Protein AF-A0A963ZTF5-F1 (afdb_monomer)

Structure (mmCIF, N/CA/C/O backbone):
data_AF-A0A963ZTF5-F1
#
_entry.id   AF-A0A963ZTF5-F1
#
loop_
_atom_site.group_PDB
_atom_site.id
_atom_site.type_symbol
_atom_site.label_atom_id
_atom_site.label_alt_id
_atom_site.label_comp_id
_atom_site.label_asym_id
_atom_site.label_entity_id
_atom_site.label_seq_id
_atom_site.pdbx_PDB_ins_code
_atom_site.Cartn_x
_atom_site.Cartn_y
_atom_site.Cartn_z
_atom_site.occupancy
_atom_site.B_iso_or_equiv
_atom_site.auth_seq_id
_atom_site.auth_comp_id
_atom_site.auth_asym_id
_atom_site.auth_atom_id
_atom_site.pdbx_PDB_model_num
ATOM 1 N N . MET A 1 1 ? -23.779 -0.730 0.585 1.00 75.62 1 MET A N 1
ATOM 2 C CA . MET A 1 1 ? -22.469 -1.318 0.933 1.00 75.62 1 MET A CA 1
ATOM 3 C C . MET A 1 1 ? -22.219 -1.008 2.394 1.00 75.62 1 MET A C 1
ATOM 5 O O . MET A 1 1 ? -22.265 0.166 2.742 1.00 75.62 1 MET A O 1
ATOM 9 N N . ASN A 1 2 ? -22.086 -2.022 3.247 1.00 94.75 2 ASN A N 1
ATOM 10 C CA . ASN A 1 2 ? -21.824 -1.805 4.673 1.00 94.75 2 ASN A CA 1
ATOM 11 C C . ASN A 1 2 ? -20.307 -1.657 4.925 1.00 94.75 2 ASN A C 1
ATOM 13 O O . ASN A 1 2 ? -19.494 -1.851 4.018 1.00 94.75 2 ASN A O 1
ATOM 17 N N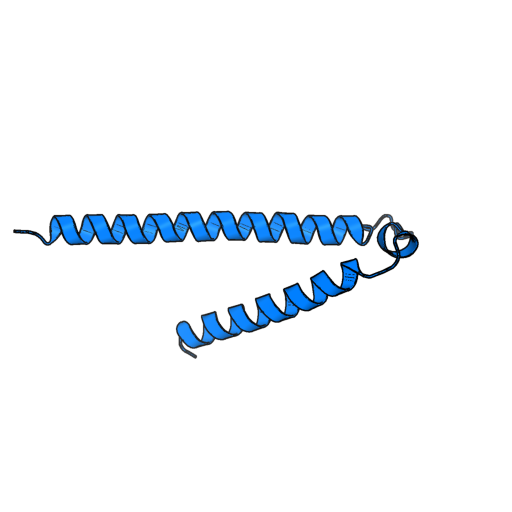 . LEU A 1 3 ? -19.922 -1.288 6.151 1.00 94.12 3 LEU A N 1
ATOM 18 C CA . LEU A 1 3 ? -18.514 -1.108 6.513 1.00 94.12 3 LEU A CA 1
ATOM 19 C C . LEU A 1 3 ? -17.695 -2.396 6.325 1.00 94.12 3 LEU A C 1
ATOM 21 O O . LEU A 1 3 ? -16.570 -2.336 5.841 1.00 94.12 3 LEU A O 1
ATOM 25 N N . THR A 1 4 ? -18.261 -3.559 6.647 1.00 96.31 4 THR A N 1
ATOM 26 C CA . THR A 1 4 ? -17.595 -4.859 6.486 1.00 96.31 4 THR A CA 1
ATOM 27 C C . THR A 1 4 ? -17.294 -5.161 5.019 1.00 96.31 4 THR A C 1
ATOM 29 O O . THR A 1 4 ? -16.167 -5.537 4.699 1.00 96.31 4 THR A O 1
ATOM 32 N N . ASP A 1 5 ? -18.247 -4.923 4.115 1.00 96.31 5 ASP A N 1
ATOM 33 C CA . ASP A 1 5 ? -18.055 -5.079 2.669 1.00 96.31 5 ASP A CA 1
ATOM 34 C C . ASP A 1 5 ? -16.956 -4.136 2.162 1.00 96.31 5 ASP A C 1
ATOM 36 O O . ASP A 1 5 ? -16.122 -4.510 1.338 1.00 96.31 5 ASP A O 1
ATOM 40 N N . TYR A 1 6 ? -16.944 -2.898 2.664 1.00 96.75 6 TYR A N 1
ATOM 41 C CA . TYR A 1 6 ? -15.944 -1.903 2.294 1.00 96.75 6 TYR A CA 1
ATOM 42 C C . TYR A 1 6 ? -14.537 -2.315 2.750 1.00 96.75 6 TYR A C 1
ATOM 44 O O . TYR A 1 6 ? -13.602 -2.301 1.949 1.00 96.75 6 TYR A O 1
ATOM 52 N N . ILE A 1 7 ? -14.394 -2.775 3.996 1.00 96.31 7 ILE A N 1
ATOM 53 C CA . ILE A 1 7 ? -13.130 -3.294 4.535 1.00 96.31 7 ILE A CA 1
ATOM 54 C C . ILE A 1 7 ? -12.675 -4.551 3.780 1.00 96.31 7 ILE A C 1
ATOM 56 O O . ILE A 1 7 ? -11.487 -4.690 3.489 1.00 96.31 7 ILE A O 1
ATOM 60 N N . ALA A 1 8 ? -13.594 -5.446 3.408 1.00 96.75 8 ALA A N 1
ATOM 61 C CA . ALA A 1 8 ? -13.270 -6.626 2.608 1.00 96.75 8 ALA A CA 1
ATOM 62 C C . ALA A 1 8 ? -12.728 -6.241 1.222 1.00 96.75 8 ALA A C 1
ATOM 64 O O . ALA A 1 8 ? -11.703 -6.772 0.797 1.00 96.75 8 ALA A O 1
ATOM 65 N N . ARG A 1 9 ? -13.351 -5.264 0.550 1.00 97.19 9 ARG A N 1
ATOM 66 C CA . ARG A 1 9 ? -12.864 -4.741 -0.736 1.00 97.19 9 ARG A CA 1
ATOM 67 C C . ARG A 1 9 ? -11.482 -4.106 -0.619 1.00 97.19 9 ARG A C 1
ATOM 69 O O . ARG A 1 9 ? -10.634 -4.371 -1.466 1.00 97.19 9 ARG A O 1
ATOM 76 N N . ILE A 1 10 ? -11.245 -3.308 0.426 1.00 96.38 10 ILE A N 1
ATOM 77 C CA . ILE A 1 10 ? -9.922 -2.725 0.694 1.00 96.38 10 ILE A CA 1
ATOM 78 C C . ILE A 1 10 ? -8.888 -3.834 0.884 1.00 96.38 10 ILE A C 1
ATOM 80 O O . ILE A 1 10 ? -7.831 -3.782 0.266 1.00 96.38 10 ILE A O 1
ATOM 84 N N . ARG A 1 11 ? -9.197 -4.866 1.680 1.00 96.88 11 ARG A N 1
ATOM 85 C CA . ARG A 1 11 ? -8.298 -6.008 1.888 1.00 96.88 11 ARG A CA 1
ATOM 86 C C . ARG A 1 11 ? -7.941 -6.691 0.571 1.00 96.88 11 ARG A C 1
ATOM 88 O O . ARG A 1 11 ? -6.763 -6.921 0.322 1.00 96.88 11 ARG A O 1
ATOM 95 N N . THR A 1 12 ? -8.932 -7.012 -0.260 1.00 98.00 12 THR A N 1
ATOM 96 C CA . THR A 1 12 ? -8.692 -7.648 -1.563 1.00 98.00 12 THR A CA 1
ATOM 97 C C . THR A 1 12 ? -7.799 -6.782 -2.443 1.00 98.00 12 THR A C 1
ATOM 99 O O . THR A 1 12 ? -6.822 -7.288 -2.987 1.00 98.00 12 THR A O 1
ATOM 102 N N . HIS A 1 13 ? -8.085 -5.481 -2.524 1.00 97.44 13 HIS A N 1
ATOM 103 C CA . HIS A 1 13 ? -7.277 -4.551 -3.304 1.00 97.44 13 HIS A CA 1
ATOM 104 C C . HIS A 1 13 ? -5.838 -4.451 -2.778 1.00 97.44 13 HIS A C 1
ATOM 106 O O . HIS A 1 13 ? -4.904 -4.550 -3.562 1.00 97.44 13 HIS A O 1
ATOM 112 N N . LEU A 1 14 ? -5.641 -4.333 -1.459 1.00 96.31 14 LEU A N 1
ATOM 113 C CA . LEU A 1 14 ? -4.309 -4.291 -0.847 1.00 96.31 14 LEU A CA 1
ATOM 114 C C . LEU A 1 14 ? -3.502 -5.559 -1.144 1.00 96.31 14 LEU A C 1
ATOM 116 O O . LEU A 1 14 ? -2.337 -5.457 -1.513 1.00 96.31 14 LEU A O 1
ATOM 120 N N . LEU A 1 15 ? -4.114 -6.742 -1.012 1.00 96.62 15 LEU A N 1
ATOM 121 C CA . LEU A 1 15 ? -3.445 -8.016 -1.290 1.00 96.62 15 LEU A CA 1
ATOM 122 C C . LEU A 1 15 ? -3.030 -8.135 -2.760 1.00 96.62 15 LEU A C 1
ATOM 124 O O . LEU A 1 15 ? -1.916 -8.568 -3.039 1.00 96.62 15 LEU A O 1
ATOM 128 N N . GLN A 1 16 ? -3.905 -7.736 -3.685 1.00 97.88 16 GLN A N 1
ATOM 129 C CA . GLN A 1 16 ? -3.617 -7.756 -5.121 1.00 97.88 16 GLN A CA 1
ATOM 130 C C . GLN A 1 16 ? -2.498 -6.775 -5.476 1.00 97.88 16 GLN A C 1
ATOM 132 O O . GLN A 1 16 ? -1.487 -7.184 -6.035 1.00 97.88 16 GLN A O 1
ATOM 137 N N . THR A 1 17 ? -2.619 -5.515 -5.055 1.00 96.69 17 THR A N 1
ATOM 138 C CA . THR A 1 17 ? -1.609 -4.488 -5.330 1.00 96.69 17 THR A CA 1
ATOM 139 C C . THR A 1 17 ? -0.247 -4.864 -4.746 1.00 96.69 17 THR A C 1
ATOM 141 O O . THR A 1 17 ? 0.774 -4.690 -5.404 1.00 96.69 17 THR A O 1
ATOM 144 N N . HIS A 1 18 ? -0.196 -5.423 -3.532 1.00 95.44 18 HIS A N 1
ATOM 145 C CA . HIS A 1 18 ? 1.068 -5.885 -2.958 1.00 95.44 18 HIS A CA 1
ATOM 146 C C . HIS A 1 18 ? 1.654 -7.094 -3.697 1.00 95.44 18 HIS A C 1
ATOM 148 O O . HIS A 1 18 ? 2.875 -7.168 -3.827 1.00 95.44 18 HIS A O 1
ATOM 154 N N . ALA A 1 19 ? 0.828 -8.016 -4.202 1.00 96.31 19 ALA A N 1
ATOM 155 C CA . ALA A 1 19 ? 1.308 -9.122 -5.030 1.00 96.31 19 ALA A CA 1
ATOM 156 C C . ALA A 1 19 ? 1.955 -8.610 -6.328 1.00 96.31 19 ALA A C 1
ATOM 158 O O . ALA A 1 19 ? 3.047 -9.058 -6.681 1.00 96.31 19 ALA A O 1
ATOM 159 N N . ASP A 1 20 ? 1.339 -7.616 -6.972 1.00 97.38 20 ASP A N 1
ATOM 160 C CA . ASP A 1 20 ? 1.882 -6.982 -8.175 1.00 97.38 20 ASP A CA 1
ATOM 161 C C . ASP A 1 20 ? 3.208 -6.266 -7.879 1.00 97.38 20 ASP A C 1
ATOM 163 O O . ASP A 1 20 ? 4.172 -6.414 -8.625 1.00 97.38 20 ASP A O 1
ATOM 167 N N . VAL A 1 21 ? 3.302 -5.545 -6.753 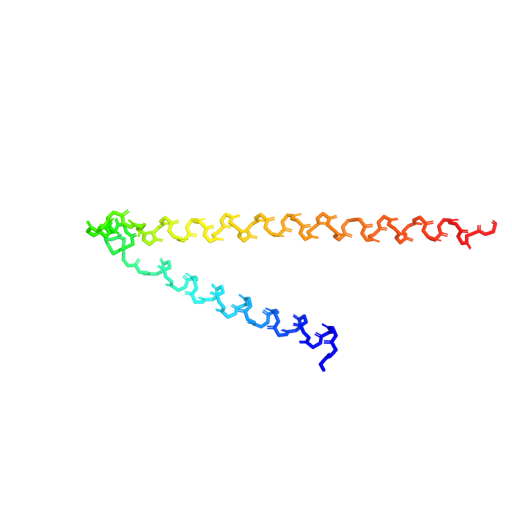1.00 97.2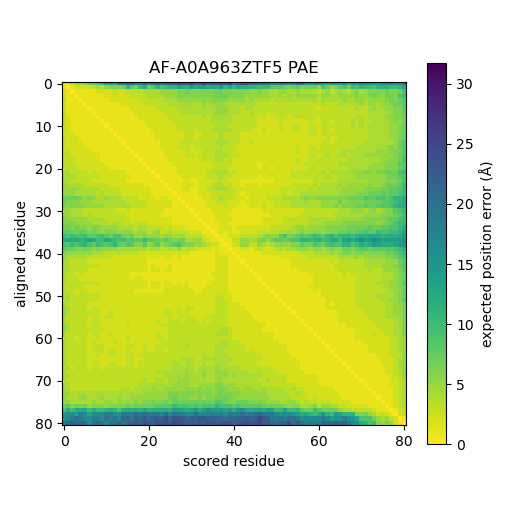5 21 VAL A N 1
ATOM 168 C CA . VAL A 1 21 ? 4.551 -4.901 -6.303 1.00 97.25 21 VAL A CA 1
ATOM 169 C C . VAL A 1 21 ? 5.658 -5.930 -6.063 1.00 97.25 21 VAL A C 1
ATOM 171 O O . VAL A 1 21 ? 6.796 -5.709 -6.471 1.00 97.25 21 VAL A O 1
ATOM 174 N N . ILE A 1 22 ? 5.344 -7.066 -5.431 1.00 96.06 22 ILE A N 1
ATOM 175 C CA . ILE A 1 22 ? 6.324 -8.127 -5.159 1.00 96.06 22 ILE A CA 1
ATOM 176 C C . ILE A 1 22 ? 6.899 -8.700 -6.460 1.00 96.06 22 ILE A C 1
ATOM 178 O O . ILE A 1 22 ? 8.094 -8.991 -6.513 1.00 96.06 22 ILE A O 1
ATOM 182 N N . ALA A 1 23 ? 6.096 -8.819 -7.520 1.00 96.94 23 ALA A N 1
ATOM 183 C CA . ALA A 1 23 ? 6.565 -9.342 -8.802 1.00 96.94 23 ALA A CA 1
ATOM 184 C C . ALA A 1 23 ? 7.724 -8.515 -9.396 1.00 96.94 23 ALA A C 1
ATOM 186 O O . ALA A 1 23 ? 8.652 -9.086 -9.964 1.00 96.94 23 ALA A O 1
ATOM 187 N N . TRP A 1 24 ? 7.747 -7.195 -9.177 1.00 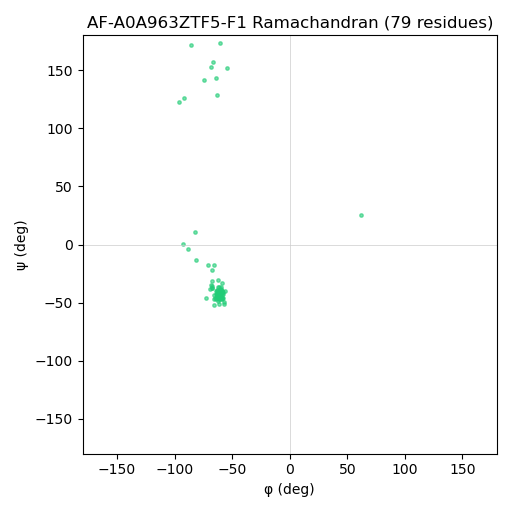97.94 24 TRP A N 1
ATOM 188 C CA . TRP A 1 24 ? 8.827 -6.316 -9.651 1.00 97.94 24 TRP A CA 1
ATOM 189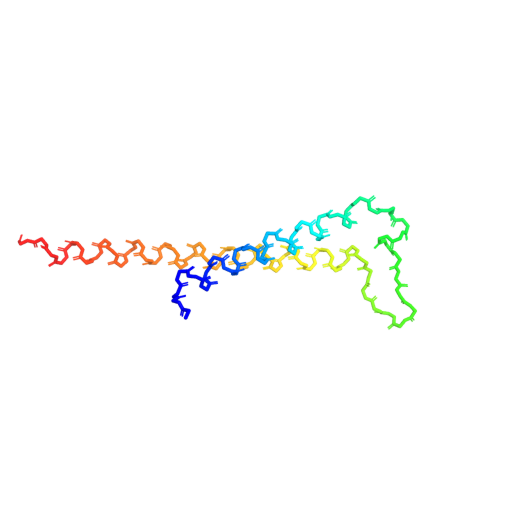 C C . TRP A 1 24 ? 10.185 -6.586 -8.998 1.00 97.94 24 TRP A C 1
ATOM 191 O O . TRP A 1 24 ? 11.217 -6.195 -9.543 1.00 97.94 24 TRP A O 1
ATOM 201 N N . PHE A 1 25 ? 10.233 -7.288 -7.862 1.00 95.31 25 PHE A N 1
ATOM 202 C CA . PHE A 1 25 ? 11.506 -7.702 -7.272 1.00 95.31 25 PHE A CA 1
ATOM 203 C C . PHE A 1 25 ? 12.209 -8.805 -8.075 1.00 95.31 25 PHE A C 1
ATOM 205 O O . PHE A 1 25 ? 13.410 -8.993 -7.886 1.00 95.31 25 PHE A O 1
ATOM 212 N N . ALA A 1 26 ? 11.491 -9.511 -8.955 1.00 96.75 26 ALA A N 1
ATOM 213 C CA . ALA A 1 26 ? 12.057 -10.536 -9.830 1.00 96.75 26 ALA A CA 1
ATOM 214 C C . ALA A 1 26 ? 12.723 -9.960 -11.093 1.00 96.75 26 ALA A C 1
ATOM 216 O O . ALA A 1 26 ? 13.443 -10.681 -11.784 1.00 96.75 26 ALA A O 1
ATOM 217 N N . GLU A 1 27 ? 12.497 -8.679 -11.397 1.00 98.06 27 GLU A N 1
ATOM 218 C CA . GLU A 1 27 ? 13.101 -8.013 -12.549 1.00 98.06 27 GLU A CA 1
ATOM 219 C C . GLU A 1 27 ? 14.616 -7.831 -12.389 1.00 98.06 27 GLU A C 1
ATOM 221 O O . GLU A 1 27 ? 15.154 -7.713 -11.285 1.00 98.06 27 GLU A O 1
ATOM 226 N N . GLY A 1 28 ? 15.323 -7.780 -13.520 1.00 98.12 28 GLY A N 1
ATOM 227 C CA . GLY A 1 28 ? 16.782 -7.691 -13.539 1.00 98.12 28 GLY A CA 1
ATOM 228 C C . GLY A 1 28 ? 17.323 -6.399 -12.915 1.00 98.12 28 GLY A C 1
ATOM 229 O O . GLY A 1 28 ? 16.780 -5.315 -13.122 1.00 98.12 28 GLY A O 1
ATOM 230 N N . GLU A 1 29 ? 18.456 -6.492 -12.212 1.00 97.19 29 GLU A N 1
ATOM 231 C CA . GLU A 1 29 ? 19.042 -5.357 -11.479 1.00 97.19 29 GLU A CA 1
ATOM 232 C C . GLU A 1 29 ? 19.315 -4.135 -12.363 1.00 97.19 29 GLU A C 1
ATOM 234 O O . GLU A 1 29 ? 19.021 -3.010 -11.975 1.00 97.19 29 GLU A O 1
ATOM 239 N N . HIS A 1 30 ? 19.803 -4.346 -13.589 1.00 97.75 30 HIS A N 1
ATOM 240 C CA . HIS A 1 30 ? 20.046 -3.253 -14.534 1.00 97.75 30 HIS A CA 1
ATOM 241 C C . HIS A 1 30 ? 18.780 -2.460 -14.872 1.00 97.75 30 HIS A C 1
ATOM 243 O O . HIS A 1 30 ? 18.853 -1.245 -15.039 1.00 97.75 30 HIS A O 1
ATOM 249 N N . LEU A 1 31 ? 17.631 -3.137 -14.967 1.00 98.12 31 LEU A N 1
ATOM 250 C CA . LEU A 1 31 ? 16.344 -2.483 -15.180 1.00 98.12 31 LEU A CA 1
ATOM 251 C C . LEU A 1 31 ? 15.898 -1.772 -13.903 1.00 98.12 31 LEU A C 1
ATOM 253 O O . LEU A 1 31 ? 15.498 -0.612 -13.957 1.00 98.12 31 LEU A O 1
ATOM 257 N N . ARG A 1 32 ? 16.003 -2.437 -12.747 1.00 98.06 32 ARG A N 1
ATOM 258 C CA . ARG A 1 32 ? 15.509 -1.868 -11.490 1.00 98.06 32 ARG A CA 1
ATOM 259 C C . ARG A 1 32 ? 16.293 -0.640 -11.017 1.00 98.06 32 ARG A C 1
ATOM 261 O O . ARG A 1 32 ? 15.714 0.264 -10.415 1.00 98.06 32 ARG A O 1
ATOM 268 N N . ALA A 1 33 ? 17.587 -0.595 -11.323 1.00 97.81 33 ALA A N 1
ATOM 269 C CA . ALA A 1 33 ? 18.483 0.515 -11.010 1.00 97.81 33 ALA A CA 1
ATOM 270 C C . ALA A 1 33 ? 18.529 1.606 -12.100 1.00 97.81 33 ALA A C 1
ATOM 272 O O . ALA A 1 33 ? 19.208 2.619 -11.920 1.00 97.81 33 ALA A O 1
ATOM 273 N N . TYR A 1 34 ? 17.844 1.424 -13.236 1.00 97.94 34 TYR A N 1
ATOM 274 C CA . TYR A 1 34 ? 17.813 2.430 -14.296 1.00 97.94 34 TYR A CA 1
ATOM 275 C C . TYR A 1 34 ? 17.149 3.721 -13.805 1.00 97.94 34 TYR A C 1
ATOM 277 O O . TYR A 1 34 ? 16.022 3.700 -13.310 1.00 97.94 34 TYR A O 1
ATOM 285 N N . ARG A 1 35 ? 17.832 4.856 -14.005 1.00 97.62 35 ARG A N 1
ATOM 286 C CA . ARG A 1 35 ? 17.280 6.186 -13.741 1.00 97.62 35 ARG A CA 1
ATOM 287 C C . ARG A 1 35 ? 16.717 6.806 -15.032 1.00 97.62 35 ARG A C 1
ATOM 289 O O . ARG A 1 35 ? 17.471 6.966 -15.999 1.00 97.62 35 ARG A O 1
ATOM 296 N N . PRO A 1 36 ? 15.425 7.178 -15.056 1.00 96.56 36 PRO A N 1
ATOM 297 C CA . PRO A 1 36 ? 14.797 7.880 -16.172 1.00 96.56 36 PRO A CA 1
ATOM 298 C C . PRO A 1 36 ? 15.513 9.174 -16.597 1.00 96.56 36 PRO A C 1
ATOM 300 O O . PRO A 1 36 ? 16.160 9.856 -15.800 1.00 96.56 36 PRO A O 1
ATOM 303 N N . LYS A 1 37 ? 15.376 9.541 -17.881 1.00 95.06 37 LYS A N 1
ATOM 304 C CA . LYS A 1 37 ? 16.046 10.717 -18.483 1.00 95.06 37 LYS A CA 1
ATOM 305 C C . LYS A 1 37 ? 15.628 12.051 -17.860 1.00 95.06 37 LYS A C 1
ATOM 307 O O . LYS A 1 37 ? 16.425 12.982 -17.828 1.00 95.06 37 LYS A O 1
ATOM 312 N N . ASP A 1 38 ? 14.397 12.134 -17.383 1.00 95.69 38 ASP A N 1
ATOM 313 C CA . ASP A 1 38 ? 13.807 13.293 -16.711 1.00 95.69 38 ASP A CA 1
ATOM 314 C C . ASP A 1 38 ? 14.169 13.374 -15.218 1.00 95.69 38 ASP A C 1
ATOM 316 O O . ASP A 1 38 ? 13.604 14.191 -14.499 1.00 95.69 38 ASP A O 1
ATOM 320 N N . GLN A 1 39 ? 15.127 12.558 -14.754 1.00 92.12 39 GLN A N 1
ATOM 321 C CA . GLN A 1 39 ? 15.509 12.441 -13.343 1.00 92.12 39 GLN A CA 1
ATOM 322 C C . GLN A 1 39 ? 14.367 11.943 -12.441 1.00 92.12 39 GLN A C 1
ATOM 324 O O . GLN A 1 39 ? 14.372 12.201 -11.237 1.00 92.12 39 GLN A O 1
ATOM 329 N N . GLY A 1 40 ? 13.406 11.204 -13.007 1.00 96.00 40 GLY A N 1
ATOM 330 C CA . GLY A 1 40 ? 12.452 10.420 -12.230 1.00 96.00 40 GLY A CA 1
ATOM 331 C C . GLY A 1 40 ? 13.126 9.344 -11.369 1.00 96.00 40 GLY A C 1
ATOM 332 O O . GLY A 1 40 ? 14.334 9.104 -11.450 1.00 96.00 40 GLY A O 1
ATOM 333 N N . TRP A 1 41 ? 12.329 8.683 -10.532 1.00 98.12 41 TRP A N 1
ATOM 334 C CA . TRP A 1 41 ? 12.817 7.636 -9.634 1.00 98.12 41 TRP A CA 1
ATOM 335 C C . TRP A 1 41 ? 13.124 6.340 -10.386 1.00 98.12 41 TRP A C 1
ATOM 337 O O . TRP A 1 41 ? 12.392 5.939 -11.293 1.00 98.12 41 TRP A O 1
ATOM 347 N N . ALA A 1 42 ? 14.197 5.671 -9.979 1.00 98.12 42 ALA A N 1
ATOM 348 C CA . ALA A 1 42 ? 14.462 4.290 -10.346 1.00 98.12 42 ALA A CA 1
ATOM 349 C C . ALA A 1 42 ? 13.412 3.366 -9.711 1.00 98.12 42 ALA A C 1
ATOM 351 O O . ALA A 1 42 ? 12.823 3.680 -8.675 1.00 98.12 42 ALA A O 1
ATOM 352 N N . ILE A 1 43 ? 13.207 2.185 -10.294 1.00 98.19 43 ILE A N 1
ATOM 353 C CA . ILE A 1 43 ? 12.248 1.206 -9.759 1.00 98.19 43 ILE A CA 1
ATOM 354 C C . ILE A 1 43 ? 12.620 0.826 -8.321 1.00 98.19 43 ILE A C 1
ATOM 356 O O . ILE A 1 43 ? 11.732 0.755 -7.481 1.00 98.19 43 ILE A O 1
ATOM 360 N N . ASN A 1 44 ? 13.909 0.663 -8.002 1.00 98.19 44 ASN A N 1
ATOM 361 C CA . ASN A 1 44 ? 14.348 0.400 -6.625 1.00 98.19 44 ASN A CA 1
ATOM 362 C C . ASN A 1 44 ? 13.904 1.501 -5.638 1.00 98.19 44 ASN A C 1
ATOM 364 O O . ASN A 1 44 ? 13.431 1.177 -4.553 1.00 98.19 44 ASN A O 1
ATOM 368 N N . GLU A 1 45 ? 13.984 2.779 -6.027 1.00 98.38 45 GLU A N 1
ATOM 369 C CA . GLU A 1 45 ? 13.547 3.915 -5.195 1.00 98.38 45 GLU A CA 1
ATOM 370 C C . GLU A 1 45 ? 12.016 3.908 -5.014 1.00 98.38 45 GLU A C 1
ATOM 372 O O . GLU A 1 45 ? 11.503 4.170 -3.925 1.00 98.38 45 GLU A O 1
ATOM 377 N N . ILE A 1 46 ? 11.270 3.540 -6.062 1.00 98.19 46 ILE A N 1
ATOM 378 C CA . ILE A 1 46 ? 9.809 3.380 -6.001 1.00 98.19 46 ILE A CA 1
ATOM 379 C C . ILE A 1 46 ? 9.425 2.220 -5.068 1.00 98.19 46 ILE A C 1
ATOM 381 O O . ILE A 1 46 ? 8.550 2.381 -4.216 1.00 98.19 46 ILE A O 1
ATOM 385 N N . LEU A 1 47 ? 10.074 1.059 -5.202 1.00 98.06 47 LEU A N 1
ATOM 386 C CA . LEU A 1 47 ? 9.821 -0.118 -4.365 1.00 98.06 47 LEU A CA 1
ATOM 387 C C . LEU A 1 47 ? 10.146 0.156 -2.893 1.00 98.06 47 LEU A C 1
ATOM 389 O O . LEU A 1 47 ? 9.366 -0.219 -2.015 1.00 98.06 47 LEU A O 1
ATOM 393 N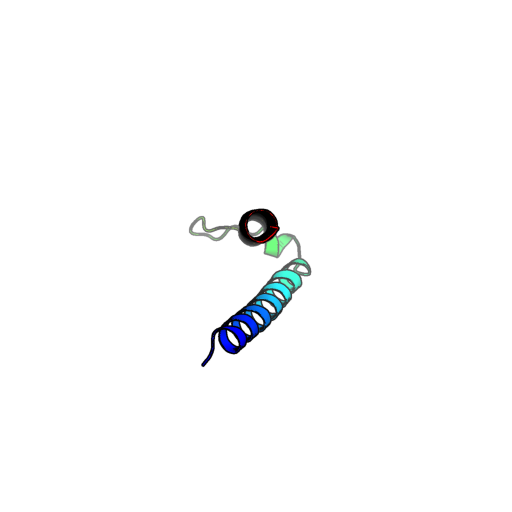 N . GLU A 1 48 ? 11.258 0.841 -2.621 1.00 97.62 48 GLU A N 1
ATOM 394 C CA . GLU A 1 48 ? 11.636 1.263 -1.272 1.00 97.62 48 GLU A CA 1
ATOM 395 C C . GLU A 1 48 ? 10.590 2.208 -0.672 1.00 97.62 48 GLU A C 1
ATOM 397 O O . GLU A 1 48 ? 10.134 1.993 0.453 1.00 97.62 48 GLU A O 1
ATOM 402 N N . HIS A 1 49 ? 10.142 3.206 -1.438 1.00 98.06 49 HIS A N 1
ATOM 403 C CA . HIS A 1 49 ? 9.107 4.127 -0.984 1.00 98.06 49 HIS A CA 1
ATOM 404 C C . HIS A 1 49 ? 7.810 3.394 -0.617 1.00 98.06 49 HIS A C 1
ATOM 406 O O . HIS A 1 49 ? 7.268 3.610 0.468 1.00 98.06 49 HIS A O 1
ATOM 412 N N . ILE A 1 50 ? 7.342 2.47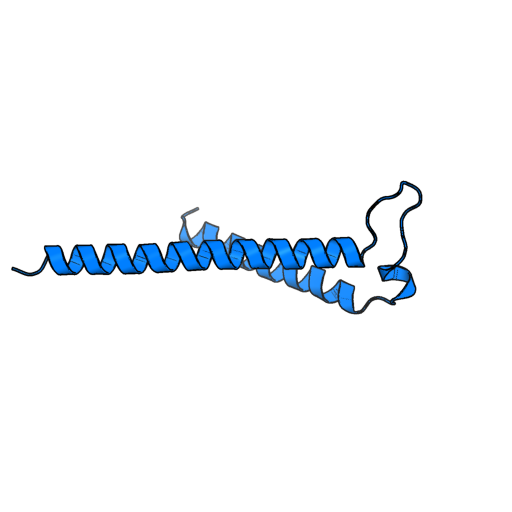8 -1.475 1.00 97.62 50 ILE A N 1
ATOM 413 C CA . ILE A 1 50 ? 6.147 1.668 -1.199 1.00 97.62 50 ILE A CA 1
ATOM 414 C C . ILE A 1 50 ? 6.331 0.863 0.093 1.00 97.62 50 ILE A C 1
ATOM 416 O O . ILE A 1 50 ? 5.443 0.865 0.945 1.00 97.62 50 ILE A O 1
ATOM 420 N N . ALA A 1 51 ? 7.482 0.210 0.276 1.00 95.44 51 ALA A N 1
ATOM 421 C CA . ALA A 1 51 ? 7.757 -0.587 1.468 1.00 95.44 51 ALA A CA 1
ATOM 422 C C . ALA A 1 51 ? 7.725 0.257 2.756 1.00 95.44 51 ALA A C 1
ATOM 424 O O . ALA A 1 51 ? 7.065 -0.125 3.727 1.00 95.44 51 ALA A O 1
ATOM 425 N N . LEU A 1 52 ? 8.382 1.421 2.753 1.00 97.75 52 LEU A N 1
ATOM 426 C CA . LEU A 1 52 ? 8.421 2.336 3.898 1.00 97.75 52 LEU A CA 1
ATOM 427 C C . LEU A 1 52 ? 7.031 2.881 4.239 1.00 97.75 52 LEU A C 1
ATOM 429 O O . LEU A 1 52 ? 6.630 2.883 5.405 1.00 97.75 52 LEU A O 1
ATOM 433 N N . THR A 1 53 ? 6.269 3.301 3.230 1.00 97.81 53 THR A N 1
ATOM 434 C CA . THR A 1 53 ? 4.914 3.822 3.420 1.00 97.81 53 THR A CA 1
ATOM 435 C C . THR A 1 53 ? 3.957 2.742 3.927 1.00 97.81 53 THR A C 1
ATOM 437 O O . THR A 1 53 ? 3.208 2.989 4.875 1.00 97.81 53 THR A O 1
ATOM 440 N N . SER A 1 54 ? 4.004 1.526 3.374 1.00 96.00 54 SER A N 1
ATOM 441 C CA . SER A 1 54 ? 3.190 0.407 3.865 1.00 96.00 54 SER A CA 1
ATOM 442 C C . SER A 1 54 ? 3.545 0.028 5.304 1.00 96.00 54 SER A C 1
ATOM 444 O O . SER A 1 54 ? 2.643 -0.205 6.111 1.00 96.00 54 SER A O 1
ATOM 446 N N . HIS A 1 55 ? 4.834 0.027 5.660 1.00 96.38 55 HIS A N 1
ATOM 447 C CA . HIS A 1 55 ? 5.267 -0.206 7.037 1.00 96.38 55 HIS A CA 1
ATOM 448 C C . HIS A 1 55 ? 4.722 0.863 7.995 1.00 96.38 55 HIS A C 1
ATOM 450 O O . HIS A 1 55 ? 4.143 0.533 9.031 1.00 96.38 55 HIS A O 1
ATOM 456 N N . PHE A 1 56 ? 4.832 2.140 7.620 1.00 97.94 56 PHE A N 1
ATOM 457 C CA . PHE A 1 56 ? 4.316 3.257 8.407 1.00 97.94 56 PHE A CA 1
ATOM 458 C C . PHE A 1 56 ? 2.804 3.147 8.657 1.00 97.94 56 PHE A C 1
ATOM 460 O O . PHE A 1 56 ? 2.353 3.277 9.797 1.00 97.94 56 PHE A O 1
ATOM 467 N N . PHE A 1 57 ? 2.011 2.842 7.625 1.00 97.00 57 PHE A N 1
ATOM 468 C CA . PHE A 1 57 ? 0.570 2.636 7.799 1.00 97.00 57 PHE A CA 1
ATOM 469 C C . PHE A 1 57 ? 0.248 1.447 8.711 1.00 97.00 57 PHE A C 1
ATOM 471 O O . PHE A 1 57 ? -0.686 1.540 9.511 1.00 97.00 57 PHE A O 1
ATOM 478 N N . GLY A 1 5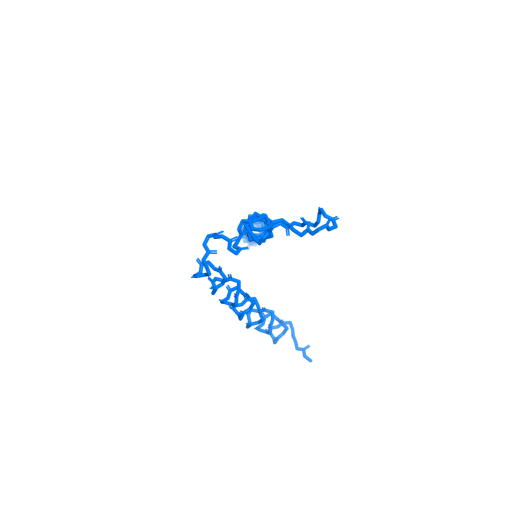8 ? 1.037 0.371 8.643 1.00 96.94 58 GLY A N 1
ATOM 479 C CA . GLY A 1 58 ? 0.934 -0.764 9.562 1.00 96.94 58 GLY A CA 1
ATOM 480 C C . GLY A 1 58 ? 1.101 -0.339 11.022 1.00 96.94 58 GLY A C 1
ATOM 481 O O . GLY A 1 58 ? 0.218 -0.592 11.841 1.00 96.94 58 GLY A O 1
ATOM 482 N N . LEU A 1 59 ? 2.164 0.408 11.332 1.00 98.25 59 LEU A N 1
ATOM 483 C CA . LEU A 1 59 ? 2.416 0.924 12.685 1.00 98.25 59 LEU A CA 1
ATOM 484 C C . LEU A 1 59 ? 1.271 1.808 13.200 1.00 98.25 59 LEU A C 1
ATOM 486 O O . LEU A 1 59 ? 0.880 1.727 14.369 1.00 98.25 59 LEU A O 1
ATOM 490 N N . HIS A 1 60 ? 0.710 2.646 12.329 1.00 98.06 60 HIS A N 1
ATOM 491 C CA . HIS A 1 60 ? -0.450 3.468 12.663 1.00 98.06 60 HIS A CA 1
ATOM 492 C C . HIS A 1 60 ? -1.685 2.618 12.979 1.00 98.06 60 HIS A C 1
ATOM 494 O O . HIS A 1 60 ? -2.338 2.848 14.000 1.00 98.06 60 HIS A O 1
ATOM 500 N N . ALA A 1 61 ? -1.990 1.620 12.147 1.00 97.25 61 ALA A N 1
ATOM 501 C CA . ALA A 1 61 ? -3.106 0.709 12.381 1.00 97.25 61 ALA A CA 1
ATOM 502 C C . ALA A 1 61 ? -2.944 -0.047 13.709 1.00 97.25 61 ALA A C 1
ATOM 504 O O . ALA A 1 61 ? -3.874 -0.080 14.513 1.00 97.25 61 ALA A O 1
ATOM 505 N N . GLU A 1 62 ? -1.749 -0.568 13.993 1.00 98.50 62 GLU A N 1
ATOM 506 C CA . GLU A 1 62 ? -1.437 -1.238 15.258 1.00 98.50 62 GLU A CA 1
ATOM 507 C C . GLU A 1 62 ? -1.650 -0.333 16.475 1.00 98.50 62 GLU A C 1
ATOM 509 O O . GLU A 1 62 ? -2.201 -0.766 17.489 1.00 98.50 62 GLU A O 1
ATOM 514 N N . ARG A 1 63 ? -1.245 0.941 16.389 1.00 98.50 63 ARG A N 1
ATOM 515 C CA . ARG A 1 63 ? -1.491 1.917 17.459 1.00 98.50 63 ARG A CA 1
ATOM 516 C C . ARG A 1 63 ? -2.984 2.097 17.715 1.00 98.50 63 ARG A C 1
ATOM 518 O O . ARG A 1 63 ? -3.396 2.124 18.872 1.00 98.50 63 ARG A O 1
ATOM 525 N N . H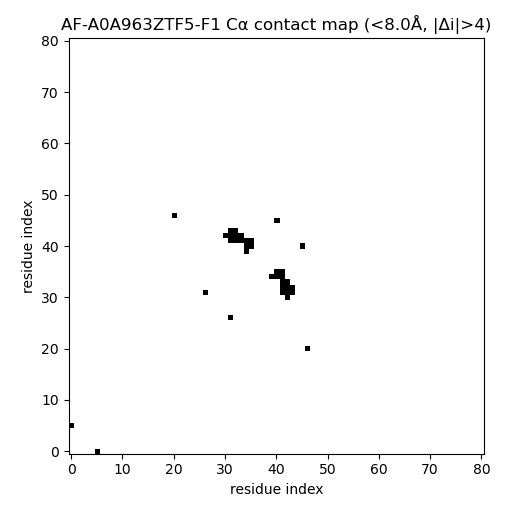IS A 1 64 ? -3.787 2.210 16.663 1.00 98.38 64 HIS A N 1
ATOM 526 C CA . HIS A 1 64 ? -5.232 2.359 16.812 1.00 98.38 64 HIS A CA 1
ATOM 527 C C . HIS A 1 64 ? -5.899 1.092 17.355 1.00 98.38 64 HIS A C 1
ATOM 529 O O . HIS A 1 64 ? -6.810 1.210 18.167 1.00 98.38 64 HIS A O 1
ATOM 535 N N . ILE A 1 65 ? -5.418 -0.099 16.991 1.00 98.38 65 ILE A N 1
ATOM 536 C CA . ILE A 1 65 ? -5.891 -1.358 17.586 1.00 98.38 65 ILE A CA 1
ATOM 537 C C . ILE A 1 65 ? -5.635 -1.360 19.098 1.00 98.38 65 ILE A C 1
ATOM 539 O O . ILE A 1 65 ? -6.545 -1.656 19.868 1.00 98.38 65 ILE A O 1
ATOM 543 N N . ARG A 1 66 ? -4.435 -0.958 19.543 1.00 98.50 66 ARG A N 1
ATOM 544 C CA . ARG A 1 66 ? -4.126 -0.848 20.981 1.00 98.50 66 ARG A CA 1
ATOM 545 C C . ARG A 1 66 ? -5.071 0.111 21.704 1.00 98.50 66 ARG A C 1
ATOM 547 O O . ARG A 1 66 ? -5.597 -0.249 22.751 1.00 98.50 66 ARG A O 1
ATOM 554 N N . GLN A 1 67 ? -5.358 1.271 21.113 1.00 98.56 67 GLN A N 1
ATOM 555 C CA . GLN A 1 67 ? -6.321 2.219 21.682 1.00 98.56 67 GLN A CA 1
ATOM 556 C C . GLN A 1 67 ? -7.729 1.615 21.809 1.00 98.56 67 GLN A C 1
ATOM 558 O O . GLN A 1 67 ? -8.421 1.860 22.792 1.00 98.56 67 GLN A O 1
ATOM 563 N N . MET A 1 68 ? -8.175 0.820 20.830 1.00 98.50 68 MET A N 1
ATOM 564 C CA . MET A 1 68 ? -9.482 0.154 20.902 1.00 98.50 68 MET A CA 1
ATOM 565 C C . MET A 1 68 ? -9.546 -0.850 22.061 1.00 98.50 68 MET A C 1
ATOM 567 O O . MET A 1 68 ? -10.562 -0.911 22.753 1.00 98.50 68 MET A O 1
ATOM 571 N N . GLU A 1 69 ? -8.470 -1.603 22.303 1.00 98.44 69 GLU A N 1
ATOM 572 C CA . GLU A 1 69 ? -8.385 -2.524 23.444 1.00 98.44 69 GLU A CA 1
ATOM 573 C C . GLU A 1 69 ? -8.349 -1.782 24.790 1.00 98.44 69 GLU A C 1
ATOM 575 O O . GLU A 1 69 ? -8.978 -2.223 25.752 1.00 98.44 69 GLU A O 1
ATOM 580 N N . GLU A 1 70 ? -7.676 -0.631 24.867 1.00 98.25 70 GLU A N 1
ATOM 581 C CA . GLU A 1 70 ? -7.689 0.230 26.058 1.00 98.25 70 GLU A CA 1
ATOM 582 C C . GLU A 1 70 ? -9.094 0.752 26.362 1.00 98.25 70 GLU A C 1
ATOM 584 O O . GLU A 1 70 ? -9.583 0.572 27.476 1.00 98.25 70 GLU A O 1
ATOM 589 N N . ASN A 1 71 ? -9.788 1.292 25.357 1.00 98.25 71 ASN A N 1
ATOM 590 C CA . ASN A 1 71 ? -11.159 1.778 25.515 1.00 98.25 71 ASN A CA 1
ATOM 591 C C . ASN A 1 71 ? -12.105 0.657 25.974 1.00 98.25 71 ASN A C 1
ATOM 593 O O . ASN A 1 71 ? -12.990 0.871 26.801 1.00 98.25 71 ASN A O 1
ATOM 597 N N . LYS A 1 72 ? -11.922 -0.558 25.439 1.00 98.06 72 LYS A N 1
ATOM 598 C CA . LYS A 1 72 ? -12.683 -1.742 25.853 1.00 98.06 72 LYS A CA 1
ATOM 599 C C . LYS A 1 72 ? -12.417 -2.092 27.317 1.00 98.06 72 LYS A C 1
ATOM 601 O O . LYS A 1 72 ? -13.364 -2.406 28.032 1.00 98.06 72 LYS A O 1
ATOM 606 N N . ARG A 1 73 ? -11.160 -2.042 27.764 1.00 97.44 73 ARG A N 1
ATOM 607 C CA . ARG A 1 73 ? -10.789 -2.286 29.165 1.00 97.44 73 ARG A CA 1
ATOM 608 C C . ARG A 1 73 ? -11.444 -1.263 30.097 1.00 97.44 73 ARG A C 1
ATOM 610 O O . ARG A 1 73 ? -12.126 -1.671 31.029 1.00 97.44 73 ARG A O 1
ATOM 617 N N . GLU A 1 74 ? -11.309 0.028 29.800 1.00 97.31 74 GLU A N 1
ATOM 618 C CA . GLU A 1 74 ? -11.909 1.113 30.594 1.00 97.31 74 GLU A CA 1
ATOM 619 C C . GLU A 1 74 ? -13.433 0.971 30.697 1.00 97.31 74 GLU A C 1
ATOM 621 O O . GLU A 1 74 ? -14.012 1.112 31.772 1.00 97.31 74 GLU A O 1
ATOM 626 N N . PHE A 1 75 ? -14.098 0.619 29.592 1.00 97.00 75 PHE A N 1
ATOM 627 C CA . PHE A 1 75 ? -15.540 0.381 29.588 1.00 97.00 75 PHE A CA 1
ATOM 628 C C . PHE A 1 75 ? -15.953 -0.763 30.528 1.00 97.00 75 PHE A C 1
ATOM 630 O O . PHE A 1 75 ? -16.954 -0.650 31.240 1.00 97.00 75 PHE A O 1
ATOM 637 N N . LEU A 1 76 ? -15.197 -1.864 30.539 1.00 96.25 76 LEU A N 1
ATOM 638 C CA . LEU A 1 76 ? -15.476 -3.013 31.404 1.00 96.25 76 LEU A CA 1
ATOM 639 C C . LEU A 1 76 ? -15.231 -2.687 32.884 1.00 96.25 76 LEU A C 1
ATOM 641 O O . LEU A 1 76 ? -16.030 -3.090 33.726 1.00 96.25 76 LEU A O 1
ATOM 645 N N . GLU A 1 77 ? -14.186 -1.917 33.198 1.00 95.25 77 GLU A N 1
ATOM 646 C CA . GLU A 1 77 ? -13.904 -1.448 34.562 1.00 95.25 77 GLU A CA 1
ATOM 647 C C . GLU A 1 77 ? -15.044 -0.573 35.102 1.00 95.25 77 GLU A C 1
ATOM 649 O O . GLU A 1 77 ? -15.522 -0.804 36.209 1.00 95.25 77 GLU A O 1
ATOM 654 N N . LEU A 1 78 ? -15.560 0.358 34.291 1.00 92.06 78 LEU A N 1
ATOM 655 C CA . LEU A 1 78 ? -16.701 1.211 34.653 1.00 92.06 78 LEU A CA 1
ATOM 656 C C . LEU A 1 78 ? -18.027 0.449 34.793 1.00 92.06 78 LEU A C 1
ATOM 658 O O . LEU A 1 78 ? -18.958 0.941 35.427 1.00 92.06 78 LEU A O 1
ATOM 662 N N . SER A 1 79 ? -18.132 -0.726 34.171 1.00 83.75 79 SER A N 1
ATOM 663 C CA . SER A 1 79 ? -19.345 -1.554 34.170 1.00 83.75 79 SER A CA 1
ATOM 664 C C . SER A 1 79 ? -19.370 -2.592 35.298 1.00 83.75 79 SER A C 1
ATOM 666 O O . SER A 1 79 ? -20.320 -3.374 35.385 1.00 83.75 79 SER A O 1
ATOM 668 N N . THR A 1 80 ? -18.336 -2.631 36.143 1.00 71.75 80 THR A N 1
ATOM 669 C CA . THR A 1 80 ? -18.266 -3.529 37.303 1.00 71.75 80 THR A CA 1
ATOM 670 C C . THR A 1 80 ? -18.846 -2.805 38.534 1.00 71.75 80 THR A C 1
ATOM 672 O O . THR A 1 80 ? -18.416 -1.682 38.790 1.00 71.75 80 THR A O 1
ATOM 675 N N . PRO A 1 81 ? -19.839 -3.380 39.250 1.00 62.03 81 PRO A N 1
ATOM 676 C CA . PRO A 1 81 ? -20.492 -2.724 40.389 1.00 62.03 81 PRO A CA 1
ATOM 677 C C . PRO A 1 81 ? -19.582 -2.486 41.598 1.00 62.03 81 PRO A C 1
ATOM 679 O O . PRO A 1 81 ? -18.679 -3.322 41.835 1.00 62.03 81 PRO A O 1
#

Mean predicted aligned error: 3.94 Å

pLDDT: mean 95.93, std 5.59, range [62.03, 98.56]

Foldseek 3Di:
DDPVVVVVVVVVVVVVVVVVLVVCVPDDPCQQCDADPVRDDRVVRVSVVVVVVVVVVVVVVVVVVVVVVVVVVVVVVVVDD

Secondary structure (DSSP, 8-state):
--HHHHHHHHHHHHHHHHHHHHHGGGS-HHHHTPPPTTSPPPHHHHHHHHHHHHHHHHHHHHHHHHHHHHHHHHHHHHT--

Solvent-accessible surface area (backbone atoms only — not comparable to full-atom values): 4664 Å² total; per-residue (Å²): 134,56,72,67,59,51,53,50,51,50,50,53,51,52,54,50,54,49,52,57,57,56,55,60,72,74,55,57,64,74,65,33,66,40,64,46,94,86,70,50,76,21,50,54,58,51,53,49,49,52,52,54,51,54,50,53,53,48,55,51,51,52,53,52,52,53,51,53,54,49,53,51,50,55,51,53,61,73,68,55,134

Sequence (81 aa):
MNLTDYIARIRTHLLQTHADVIAWFAEGEHLRAYRPKDQGWAINEILEHIALTSHFFGLHAERHIRQMEENKREFLELSTP

Radius of gyration: 20.04 Å; Cα contacts (8 Å, |Δi|>4): 18; chains: 1; bounding box: 42×24×59 Å